Protein AF-A0A3D0N1R6-F1 (afdb_monomer_lite)

Secondary structure (DSSP, 8-state):
-----TTTTTHHHHHHHHHHHHHH---PPPHHHHHHHHHHHHHHHHHHHHHHH-TT----HHHHHHTTSHHHHHHHHHHHHHHHHHHHHHHHHHHHHHHSSHHHHHHHHHHHHHHHHHHHHHHHHS--------

Radius of gyration: 21.43 Å; chains: 1; bounding box: 48×39×52 Å

Sequence (134 aa):
MPMLSWWASGSSLNTTKLLAQTVRSSTTPELVDWLAMLLGGATTWGLVALRRRFVWWPLHPLGYIAWMGWPIQRYWMSIFIGWLWKAAVVRFGGYRAFNYPRPLAFGLILGVSVVLTLWIVVHYFAPAESLVRE

Structure (mmCIF, N/CA/C/O backbone):
data_AF-A0A3D0N1R6-F1
#
_entry.id   AF-A0A3D0N1R6-F1
#
loop_
_atom_site.group_PDB
_atom_site.id
_atom_site.type_symbol
_atom_site.label_atom_id
_atom_site.label_alt_id
_atom_site.label_comp_id
_atom_site.label_asym_id
_atom_site.label_entity_id
_atom_site.label_seq_id
_atom_site.pdbx_PDB_ins_code
_atom_site.Cartn_x
_atom_site.Cartn_y
_atom_site.Cartn_z
_atom_site.occupancy
_atom_site.B_iso_or_equiv
_atom_site.auth_seq_id
_atom_site.auth_comp_id
_atom_site.auth_asym_id
_atom_site.auth_atom_id
_atom_site.pdbx_PDB_model_num
ATOM 1 N N . MET A 1 1 ? 12.151 7.824 -25.298 1.00 45.72 1 MET A N 1
ATOM 2 C CA . MET A 1 1 ? 11.179 8.028 -24.198 1.00 45.72 1 MET A CA 1
ATOM 3 C C . MET A 1 1 ? 11.537 9.341 -23.520 1.00 45.72 1 MET A C 1
ATOM 5 O O . MET A 1 1 ? 12.722 9.488 -23.226 1.00 45.72 1 MET A O 1
ATOM 9 N N . PRO A 1 2 ? 10.605 10.296 -23.313 1.00 45.59 2 PRO A N 1
ATOM 10 C CA . PRO A 1 2 ? 10.896 11.463 -22.476 1.00 45.59 2 PRO A CA 1
ATOM 11 C C . PRO A 1 2 ? 11.491 10.938 -21.174 1.00 45.59 2 PRO A C 1
ATOM 13 O O . PRO A 1 2 ? 11.004 9.917 -20.682 1.00 45.59 2 PRO A O 1
ATOM 16 N N . MET A 1 3 ? 12.582 11.547 -20.693 1.00 47.72 3 MET A N 1
ATOM 17 C CA . MET A 1 3 ? 13.258 11.097 -19.477 1.00 47.72 3 MET A CA 1
ATOM 18 C C . MET A 1 3 ? 12.189 10.940 -18.403 1.00 47.72 3 MET A C 1
ATOM 20 O O . MET A 1 3 ? 11.633 11.921 -17.908 1.00 47.72 3 MET A O 1
ATOM 24 N N . LEU A 1 4 ? 11.844 9.685 -18.107 1.00 59.88 4 LEU A N 1
ATOM 25 C CA . LEU A 1 4 ? 11.011 9.355 -16.972 1.00 59.88 4 LEU A CA 1
ATOM 26 C C . LEU A 1 4 ? 11.654 10.083 -15.797 1.00 59.88 4 LEU A C 1
ATOM 28 O O . LEU A 1 4 ? 12.884 10.094 -15.686 1.00 59.88 4 LEU A O 1
ATOM 32 N N . SER A 1 5 ? 10.834 10.745 -14.977 1.00 63.81 5 SER A N 1
ATOM 33 C CA . SER A 1 5 ? 11.326 11.467 -13.803 1.00 63.81 5 SER A CA 1
ATOM 34 C C . SER A 1 5 ? 12.362 10.605 -13.076 1.00 63.81 5 SER A C 1
ATOM 36 O O . SER A 1 5 ? 12.243 9.382 -13.102 1.00 63.81 5 SER A O 1
ATOM 38 N N . TRP A 1 6 ? 13.384 11.206 -12.465 1.00 65.12 6 TRP A N 1
ATOM 39 C CA . TRP A 1 6 ? 14.550 10.513 -11.880 1.00 65.12 6 TRP A CA 1
ATOM 40 C C . TRP A 1 6 ? 14.208 9.242 -11.074 1.00 65.12 6 TRP A C 1
ATOM 42 O O . TRP A 1 6 ? 14.995 8.308 -10.992 1.00 65.12 6 TRP A O 1
ATOM 52 N N . TRP A 1 7 ? 13.003 9.199 -10.505 1.00 62.59 7 TRP A N 1
ATOM 53 C CA . TRP A 1 7 ? 12.447 8.103 -9.733 1.00 62.59 7 TRP A CA 1
ATOM 54 C C . TRP A 1 7 ? 11.882 6.922 -10.551 1.00 62.59 7 TRP A C 1
ATOM 56 O O . TRP A 1 7 ? 11.812 5.809 -10.023 1.00 62.59 7 TRP A O 1
ATOM 66 N N . ALA A 1 8 ? 11.441 7.163 -11.783 1.00 65.12 8 ALA A N 1
ATOM 67 C CA . ALA A 1 8 ? 10.906 6.196 -12.741 1.00 65.12 8 ALA A CA 1
ATOM 68 C C . ALA A 1 8 ? 11.946 5.786 -13.804 1.00 65.12 8 ALA A C 1
ATOM 70 O O . ALA A 1 8 ? 11.805 4.735 -14.435 1.00 65.12 8 ALA A O 1
ATOM 71 N N . SER A 1 9 ? 13.015 6.572 -13.964 1.00 64.25 9 SER A N 1
ATOM 72 C CA . SER A 1 9 ? 14.177 6.192 -14.768 1.00 64.25 9 SER A CA 1
ATOM 73 C C . SER A 1 9 ? 14.852 4.945 -14.177 1.00 64.25 9 SER A C 1
ATOM 75 O O . SER A 1 9 ? 15.171 4.895 -12.991 1.00 64.25 9 SER A O 1
ATOM 77 N N . GLY A 1 10 ? 15.021 3.897 -14.987 1.00 63.78 10 GLY A N 1
ATOM 78 C CA . GLY A 1 10 ? 15.691 2.656 -14.580 1.00 63.78 10 GLY A CA 1
ATOM 79 C C . GLY A 1 10 ? 14.833 1.632 -13.826 1.00 63.78 10 GLY A C 1
ATOM 80 O O . GLY A 1 10 ? 15.352 0.575 -13.469 1.00 63.78 10 GLY A O 1
ATOM 81 N N . SER A 1 11 ? 13.528 1.866 -13.631 1.00 65.94 11 SER A N 1
ATOM 82 C CA . SER A 1 11 ? 12.658 0.871 -12.978 1.00 65.94 11 SER A CA 1
ATOM 83 C C . SER A 1 11 ? 12.570 -0.444 -13.764 1.00 65.94 11 SER A C 1
ATOM 85 O O . SER A 1 11 ? 12.564 -1.508 -13.153 1.00 65.94 11 SER A O 1
ATOM 87 N N . SER A 1 12 ? 12.552 -0.385 -15.100 1.00 66.31 12 SER A N 1
ATOM 88 C CA . SER A 1 12 ? 12.608 -1.569 -15.973 1.00 66.31 12 SER A CA 1
ATOM 89 C C . SER A 1 12 ? 13.976 -2.258 -15.947 1.00 66.31 12 SER A C 1
ATOM 91 O O . SER A 1 12 ? 14.063 -3.480 -16.051 1.00 66.31 12 SER A O 1
ATOM 93 N N . LEU A 1 13 ? 15.047 -1.481 -15.749 1.00 73.06 13 LEU A N 1
ATOM 94 C CA . LEU A 1 13 ? 16.414 -1.992 -15.673 1.00 73.06 13 LEU A CA 1
ATOM 95 C C . LEU A 1 13 ? 16.670 -2.774 -14.383 1.00 73.06 13 LEU A C 1
ATOM 97 O O . LEU A 1 13 ? 17.514 -3.658 -14.379 1.00 73.06 13 LEU A O 1
ATOM 101 N N . ASN A 1 14 ? 15.958 -2.494 -13.288 1.00 76.06 14 ASN A N 1
ATOM 102 C CA . ASN A 1 14 ? 16.097 -3.283 -12.060 1.00 76.06 14 ASN A CA 1
ATOM 103 C C . ASN A 1 14 ? 15.636 -4.729 -12.256 1.00 76.06 14 ASN A C 1
ATOM 105 O O . ASN A 1 14 ? 16.297 -5.639 -11.770 1.00 76.06 14 ASN A O 1
ATOM 109 N N . THR A 1 15 ? 14.559 -4.960 -13.012 1.00 78.62 15 THR A N 1
ATOM 110 C CA . THR A 1 15 ? 14.077 -6.316 -13.309 1.00 78.62 15 THR A CA 1
ATOM 111 C C . THR A 1 15 ? 15.053 -7.074 -14.201 1.00 78.62 15 THR A C 1
ATOM 113 O O . THR A 1 15 ? 15.355 -8.231 -13.925 1.00 78.62 15 THR A O 1
ATOM 116 N N . THR A 1 16 ? 15.597 -6.430 -15.238 1.00 80.38 16 THR A N 1
ATOM 117 C CA . THR A 1 16 ? 16.591 -7.078 -16.108 1.00 80.38 16 THR A CA 1
ATOM 118 C C . THR A 1 16 ? 17.911 -7.320 -15.379 1.00 80.38 16 THR A C 1
ATOM 120 O O . THR A 1 16 ? 18.512 -8.376 -15.561 1.00 80.38 16 THR A O 1
ATOM 123 N N . LYS A 1 17 ? 18.329 -6.402 -14.495 1.00 82.25 17 LYS A N 1
ATOM 124 C CA . LYS A 1 17 ? 19.477 -6.591 -13.593 1.00 82.25 17 LYS A CA 1
ATOM 125 C C . LYS A 1 17 ? 19.251 -7.742 -12.618 1.00 82.25 17 LYS A C 1
ATOM 127 O O . LYS A 1 17 ? 20.155 -8.550 -12.464 1.00 82.25 17 LYS A O 1
ATOM 132 N N . LEU A 1 18 ? 18.064 -7.848 -12.016 1.00 83.12 18 LEU A N 1
ATOM 133 C CA . LEU A 1 18 ? 17.695 -8.957 -11.133 1.00 83.12 18 LEU A CA 1
ATOM 134 C C . LEU A 1 18 ? 17.729 -10.289 -11.881 1.00 83.12 18 LEU A C 1
ATOM 136 O O . LEU A 1 18 ? 18.367 -11.216 -11.409 1.00 83.12 18 LEU A O 1
ATOM 140 N N . LEU A 1 19 ? 17.133 -10.373 -13.073 1.00 82.19 19 LEU A N 1
ATOM 141 C CA . LEU A 1 19 ? 17.173 -11.586 -13.898 1.00 82.19 19 LEU A CA 1
ATOM 142 C C . LEU A 1 19 ? 18.607 -11.970 -14.282 1.00 82.19 19 LEU A C 1
ATOM 144 O O . LEU A 1 19 ? 19.006 -13.121 -14.119 1.00 82.19 19 LEU A O 1
ATOM 148 N N . ALA A 1 20 ? 19.401 -11.004 -14.751 1.00 85.69 20 ALA A N 1
ATOM 149 C CA . ALA A 1 20 ? 20.804 -11.228 -15.084 1.00 85.69 20 ALA A CA 1
ATOM 150 C C . ALA A 1 20 ? 21.623 -11.652 -13.855 1.00 85.69 20 ALA A C 1
ATOM 152 O O . ALA A 1 20 ? 22.524 -12.482 -13.975 1.00 85.69 20 ALA A O 1
ATOM 153 N N . GLN A 1 21 ? 21.302 -11.108 -12.680 1.00 83.56 21 GLN A N 1
ATOM 154 C CA . GLN A 1 21 ? 21.908 -11.490 -11.413 1.00 83.56 21 GLN A CA 1
ATOM 155 C C . GLN A 1 21 ? 21.514 -12.919 -11.035 1.00 83.56 21 GLN A C 1
ATOM 157 O O . GLN A 1 21 ? 22.408 -13.719 -10.812 1.00 83.56 21 GLN A O 1
ATOM 162 N N . THR A 1 22 ? 20.231 -13.281 -11.057 1.00 82.88 22 THR A N 1
ATOM 163 C CA . THR A 1 22 ? 19.751 -14.632 -10.722 1.00 82.88 22 THR A CA 1
ATOM 164 C C . THR A 1 22 ? 20.338 -15.709 -11.636 1.00 82.88 22 THR A C 1
ATOM 166 O O . THR A 1 22 ? 20.654 -16.794 -11.167 1.00 82.88 22 THR A O 1
ATOM 169 N N . VAL A 1 23 ? 20.538 -15.416 -12.925 1.00 84.69 23 VAL A N 1
ATOM 170 C CA . VAL A 1 23 ? 21.194 -16.353 -13.858 1.00 84.69 23 VAL A CA 1
ATOM 171 C C . VAL A 1 23 ? 22.689 -16.512 -13.551 1.00 84.69 23 VAL A C 1
ATOM 173 O O . VAL A 1 23 ? 23.248 -17.584 -13.764 1.00 84.69 23 VAL A O 1
ATOM 176 N N . ARG A 1 24 ? 23.354 -15.458 -13.059 1.00 81.06 24 ARG A N 1
ATOM 177 C CA . ARG A 1 24 ? 24.787 -15.488 -12.709 1.00 81.06 24 ARG A CA 1
ATOM 178 C C . ARG A 1 24 ? 25.055 -16.046 -11.314 1.00 81.06 24 ARG A C 1
ATOM 180 O O . ARG A 1 24 ? 26.102 -16.646 -11.100 1.00 81.06 24 ARG A O 1
ATOM 187 N N . SER A 1 25 ? 24.146 -15.833 -10.369 1.00 74.31 25 SER A N 1
ATOM 188 C CA . SER A 1 25 ? 24.223 -16.345 -9.007 1.00 74.31 25 SER A CA 1
ATOM 189 C C . SER A 1 25 ? 23.196 -17.458 -8.834 1.00 74.31 25 SER A C 1
ATOM 191 O O . SER A 1 25 ? 22.067 -17.213 -8.408 1.00 74.31 25 SER A O 1
ATOM 193 N N . SER A 1 26 ? 23.600 -18.690 -9.136 1.00 58.75 26 SER A N 1
ATOM 194 C CA . SER A 1 26 ? 22.889 -19.897 -8.710 1.00 58.75 26 SER A CA 1
ATOM 195 C C . SER A 1 26 ? 23.077 -20.086 -7.203 1.00 58.75 26 SER A C 1
ATOM 197 O O . SER A 1 26 ? 23.743 -21.019 -6.761 1.00 58.75 26 SER A O 1
ATOM 199 N N . THR A 1 27 ? 22.575 -19.156 -6.395 1.00 66.31 27 THR A N 1
ATOM 200 C CA . THR A 1 27 ? 22.586 -19.290 -4.941 1.00 66.31 27 THR A CA 1
ATOM 201 C C . THR A 1 27 ? 21.597 -20.397 -4.599 1.00 66.31 27 THR A C 1
ATOM 203 O O . THR A 1 27 ? 20.384 -20.212 -4.701 1.00 66.31 27 THR A O 1
ATOM 206 N N . THR A 1 28 ? 22.099 -21.588 -4.272 1.00 70.31 28 THR A N 1
ATOM 207 C CA . THR A 1 28 ? 21.261 -22.643 -3.701 1.00 70.31 28 THR A CA 1
ATOM 208 C C . THR A 1 28 ? 20.694 -22.102 -2.392 1.00 70.31 28 THR A C 1
ATOM 210 O O . THR A 1 28 ? 21.499 -21.678 -1.562 1.00 70.31 28 THR A O 1
ATOM 213 N N . PRO A 1 29 ? 19.361 -22.064 -2.209 1.00 74.50 29 PRO A N 1
ATOM 214 C CA . PRO A 1 29 ? 18.769 -21.487 -1.010 1.00 74.50 29 PRO A CA 1
ATOM 215 C C . PRO A 1 29 ? 19.317 -22.220 0.211 1.00 74.50 29 PRO A C 1
ATOM 217 O O . PRO A 1 29 ? 19.133 -23.434 0.350 1.00 74.50 29 PRO A O 1
ATOM 220 N N . GLU A 1 30 ? 20.034 -21.491 1.062 1.00 85.19 30 GLU A N 1
ATOM 221 C CA . GLU A 1 30 ? 20.591 -22.063 2.278 1.00 85.19 30 GLU A CA 1
ATOM 222 C C . GLU A 1 30 ? 19.472 -22.287 3.299 1.00 85.19 30 GLU A C 1
ATOM 224 O O . GLU A 1 30 ? 18.379 -21.719 3.218 1.00 85.19 30 GLU A O 1
ATOM 229 N N . LEU A 1 31 ? 19.741 -23.112 4.312 1.00 86.00 31 LEU A N 1
ATOM 230 C CA . LEU A 1 31 ? 18.792 -23.350 5.401 1.00 86.00 31 LEU A CA 1
ATOM 231 C C . LEU A 1 31 ? 18.347 -22.035 6.073 1.00 86.00 31 LEU A C 1
ATOM 233 O O . LEU A 1 31 ? 17.205 -21.920 6.514 1.00 86.00 31 LEU A O 1
ATOM 237 N N . VAL A 1 32 ? 19.230 -21.033 6.109 1.00 86.25 32 VAL A N 1
ATOM 238 C CA . VAL A 1 32 ? 18.957 -19.700 6.661 1.00 86.25 32 VAL A CA 1
ATOM 239 C C . VAL A 1 32 ? 17.854 -18.975 5.887 1.00 86.25 32 VAL A C 1
ATOM 241 O O . VAL A 1 32 ? 16.976 -18.387 6.518 1.00 86.25 32 VAL A O 1
ATOM 244 N N . ASP A 1 33 ? 17.833 -19.062 4.555 1.00 85.69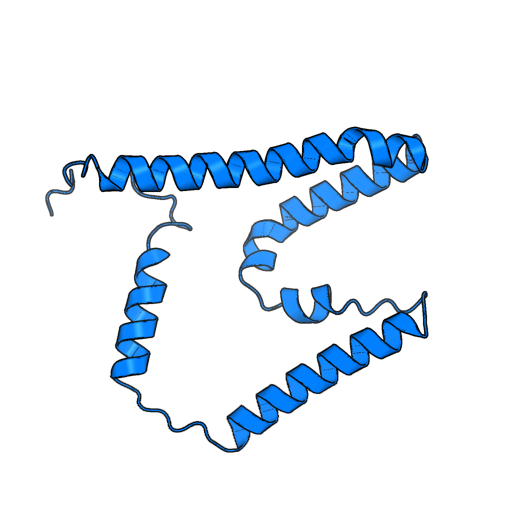 33 ASP A N 1
ATOM 245 C CA . ASP A 1 33 ? 16.811 -18.409 3.726 1.00 85.69 33 ASP A CA 1
ATOM 246 C C . ASP A 1 33 ? 15.430 -19.024 3.972 1.00 85.69 33 ASP A C 1
ATOM 248 O O . ASP A 1 33 ? 14.436 -18.317 4.157 1.00 85.69 33 ASP A O 1
ATOM 252 N N . TRP A 1 34 ? 15.375 -20.355 4.064 1.00 88.62 34 TRP A N 1
ATOM 253 C CA . TRP A 1 34 ? 14.151 -21.082 4.399 1.00 88.62 34 TRP A CA 1
ATOM 254 C C . TRP A 1 34 ? 13.636 -20.739 5.797 1.00 88.62 34 TRP A C 1
ATOM 256 O O . TRP A 1 34 ? 12.436 -20.505 5.978 1.00 88.62 34 TRP A O 1
ATOM 266 N N . LEU A 1 35 ? 14.535 -20.665 6.780 1.00 91.19 35 LEU A N 1
ATOM 267 C CA . LEU A 1 35 ? 14.194 -20.266 8.144 1.00 91.19 35 LEU A CA 1
ATOM 268 C C . LEU A 1 35 ? 13.699 -18.820 8.201 1.00 91.19 35 LEU A C 1
ATOM 270 O O . LEU A 1 35 ? 12.696 -18.555 8.863 1.00 91.19 35 LEU A O 1
ATOM 274 N N . ALA A 1 36 ? 14.341 -17.896 7.485 1.00 87.25 36 ALA A N 1
ATOM 275 C CA . ALA A 1 36 ? 13.906 -16.506 7.397 1.00 87.25 36 ALA A CA 1
ATOM 276 C C . ALA A 1 36 ? 12.504 -16.392 6.775 1.00 87.25 36 ALA A C 1
ATOM 278 O O . ALA A 1 36 ? 11.657 -15.653 7.288 1.00 87.25 36 ALA A O 1
ATOM 279 N N . MET A 1 37 ? 12.221 -17.167 5.724 1.00 88.38 37 MET A N 1
ATOM 280 C CA . MET A 1 37 ? 10.907 -17.191 5.075 1.00 88.38 37 MET A CA 1
ATOM 281 C C . MET A 1 37 ? 9.819 -17.737 6.011 1.00 88.38 37 MET A C 1
ATOM 283 O O . MET A 1 37 ? 8.737 -17.149 6.119 1.00 88.38 37 MET A O 1
ATOM 287 N N . LEU A 1 38 ? 10.118 -18.813 6.747 1.00 92.38 38 LEU A N 1
ATOM 288 C CA . LEU A 1 38 ? 9.216 -19.379 7.753 1.00 92.38 38 LEU A CA 1
ATOM 289 C C . LEU A 1 38 ? 8.984 -18.421 8.923 1.00 92.38 38 LEU A C 1
ATOM 291 O O . LEU A 1 38 ? 7.838 -18.238 9.327 1.00 92.38 38 LEU A O 1
ATOM 295 N N . LEU A 1 39 ? 10.029 -17.768 9.436 1.00 92.00 39 LEU A N 1
ATOM 296 C CA . LEU A 1 39 ? 9.924 -16.777 10.511 1.00 92.00 39 LEU A CA 1
ATOM 297 C C . LEU A 1 39 ? 9.086 -15.568 10.088 1.00 92.00 39 LEU A C 1
ATOM 299 O O . LEU A 1 39 ? 8.199 -15.146 10.833 1.00 92.00 39 LEU A O 1
ATOM 303 N N . GLY A 1 40 ? 9.316 -15.032 8.887 1.00 87.12 40 GLY A N 1
ATOM 304 C CA . GLY A 1 40 ? 8.528 -13.925 8.342 1.00 87.12 40 GLY A CA 1
ATOM 305 C C . GLY A 1 40 ? 7.054 -14.302 8.158 1.00 87.12 40 GLY A C 1
ATOM 306 O O . GLY A 1 40 ? 6.157 -13.550 8.562 1.00 87.12 40 GLY A O 1
ATOM 307 N N . GLY A 1 41 ? 6.796 -15.498 7.618 1.00 87.88 41 GLY A N 1
ATOM 308 C CA . GLY A 1 41 ? 5.452 -16.054 7.465 1.00 87.88 41 GLY A CA 1
ATOM 309 C C . GLY A 1 41 ? 4.749 -16.278 8.805 1.00 87.88 41 GLY A C 1
ATOM 310 O O . GLY A 1 41 ? 3.623 -15.817 8.992 1.00 87.88 41 GLY A O 1
ATOM 311 N N . ALA A 1 42 ? 5.428 -16.908 9.764 1.00 90.31 42 ALA A N 1
ATOM 312 C CA . ALA A 1 42 ? 4.911 -17.169 11.104 1.00 90.31 42 ALA A CA 1
ATOM 313 C C . ALA A 1 42 ? 4.633 -15.872 11.873 1.00 90.31 42 ALA A C 1
ATOM 315 O O . ALA A 1 42 ? 3.5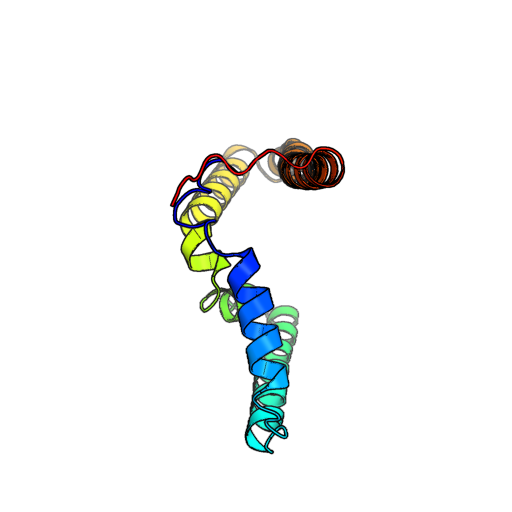79 -15.747 12.493 1.00 90.31 42 ALA A O 1
ATOM 316 N N . THR A 1 43 ? 5.519 -14.877 11.778 1.00 86.75 43 THR A N 1
ATOM 317 C CA . THR A 1 43 ? 5.325 -13.564 12.414 1.00 86.75 43 THR A CA 1
ATOM 318 C C . THR A 1 43 ? 4.110 -12.855 11.827 1.00 86.75 43 THR A C 1
ATOM 320 O O . THR A 1 43 ? 3.245 -12.376 12.562 1.00 86.75 43 THR A O 1
ATOM 323 N N . THR A 1 44 ? 3.987 -12.844 10.499 1.00 86.31 44 THR A N 1
ATOM 324 C CA . THR A 1 44 ? 2.839 -12.234 9.816 1.00 86.31 44 THR A CA 1
ATOM 325 C C . THR A 1 44 ? 1.537 -12.957 10.160 1.00 86.31 44 THR A C 1
ATOM 327 O O . THR A 1 44 ? 0.529 -12.311 10.456 1.00 86.31 44 THR A O 1
ATOM 330 N N . TRP A 1 45 ? 1.545 -14.291 10.164 1.00 86.25 45 TRP A N 1
ATOM 331 C CA . TRP A 1 45 ? 0.374 -15.094 10.507 1.00 86.25 45 TRP A CA 1
ATOM 332 C C . TRP A 1 45 ? -0.028 -14.922 11.972 1.00 86.25 45 TRP A C 1
ATOM 334 O O . TRP A 1 45 ? -1.211 -14.736 12.261 1.00 86.25 45 TRP A O 1
ATOM 344 N N . GLY A 1 46 ? 0.955 -14.873 12.872 1.00 85.81 46 GLY A N 1
ATOM 345 C CA . GLY A 1 46 ? 0.780 -14.534 14.278 1.00 85.81 46 GLY A CA 1
ATOM 346 C C . GLY A 1 46 ? 0.099 -13.181 14.431 1.00 85.81 46 GLY A C 1
ATOM 347 O O . GLY A 1 46 ? -0.979 -13.113 15.012 1.00 85.81 46 GLY A O 1
ATOM 348 N N . LEU A 1 47 ? 0.635 -12.121 13.819 1.00 83.19 47 LEU A N 1
ATOM 349 C CA . LEU A 1 47 ? 0.024 -10.785 13.840 1.00 83.19 47 LEU A CA 1
ATOM 350 C C . LEU A 1 47 ? -1.421 -10.788 13.312 1.00 83.19 47 LEU A C 1
ATOM 352 O O . LEU A 1 47 ? -2.288 -10.118 13.874 1.00 83.19 47 LEU A O 1
ATOM 356 N N . VAL A 1 48 ? -1.716 -11.560 12.262 1.00 83.25 48 VAL A N 1
ATOM 357 C CA . VAL A 1 48 ? -3.082 -11.696 11.730 1.00 83.25 48 VAL A CA 1
ATOM 358 C C . VAL A 1 48 ? -4.003 -12.423 12.714 1.00 83.25 48 VAL A C 1
ATOM 360 O O . VAL A 1 48 ? -5.120 -11.956 12.945 1.00 83.25 48 VAL A O 1
ATOM 363 N N . ALA A 1 49 ? -3.571 -13.539 13.302 1.00 83.31 49 ALA A N 1
ATOM 364 C CA . ALA A 1 49 ? -4.357 -14.309 14.269 1.00 83.31 49 ALA A CA 1
ATOM 365 C C . ALA A 1 49 ? -4.651 -13.487 15.535 1.00 83.31 49 ALA A C 1
ATOM 367 O O . ALA A 1 49 ? -5.788 -13.411 16.005 1.00 83.31 49 ALA A O 1
ATOM 368 N N . LEU A 1 50 ? -3.631 -12.790 16.019 1.00 80.44 50 LEU A N 1
ATOM 369 C CA . LEU A 1 50 ? -3.672 -11.882 17.154 1.00 80.44 50 LEU A CA 1
ATOM 370 C C . LEU A 1 50 ? -4.627 -10.708 16.904 1.00 80.44 50 LEU A C 1
ATOM 372 O O . LEU A 1 50 ? -5.479 -10.416 17.744 1.00 80.44 50 LEU A O 1
ATOM 376 N N . ARG A 1 51 ? -4.595 -10.115 15.706 1.00 74.31 51 ARG A N 1
ATOM 377 C CA . ARG A 1 51 ? -5.541 -9.066 15.301 1.00 74.31 51 ARG A CA 1
ATOM 378 C C . ARG A 1 51 ? -6.987 -9.559 15.194 1.00 74.31 51 ARG A C 1
ATOM 380 O O . ARG A 1 51 ? -7.907 -8.795 15.472 1.00 74.31 51 ARG A O 1
ATOM 387 N N . ARG A 1 52 ? -7.216 -10.819 14.799 1.00 74.94 52 ARG A N 1
ATOM 388 C CA . ARG A 1 52 ? -8.569 -11.413 14.797 1.00 74.94 52 ARG A CA 1
ATOM 389 C C . ARG A 1 52 ? -9.108 -11.606 16.215 1.00 74.94 52 ARG A C 1
ATOM 391 O O . ARG A 1 52 ? -10.314 -11.501 16.410 1.00 74.94 52 ARG A O 1
ATOM 398 N N . ARG A 1 53 ? -8.237 -11.887 17.192 1.00 75.44 53 ARG A N 1
ATOM 399 C CA . ARG A 1 53 ? -8.635 -12.118 18.590 1.00 75.44 53 ARG A CA 1
ATOM 400 C C . ARG A 1 53 ? -8.755 -10.829 19.408 1.00 75.44 5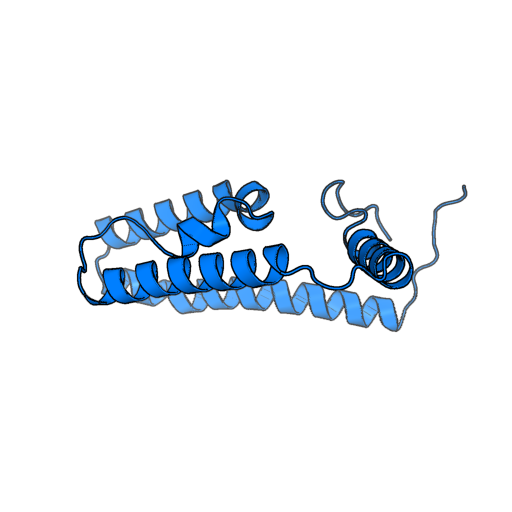3 ARG A C 1
ATOM 402 O O . ARG A 1 53 ? -9.637 -10.753 20.257 1.00 75.44 53 ARG A O 1
ATOM 409 N N . PHE A 1 54 ? -7.921 -9.825 19.139 1.00 73.12 54 PHE A N 1
ATOM 410 C CA . PHE A 1 54 ? -7.889 -8.559 19.873 1.00 73.12 54 PHE A CA 1
ATOM 411 C C . PHE A 1 54 ? -8.104 -7.374 18.926 1.00 73.12 54 PHE A C 1
ATOM 413 O O . PHE A 1 54 ? -7.182 -6.895 18.268 1.00 73.12 54 PHE A O 1
ATOM 420 N N . VAL A 1 55 ? -9.338 -6.863 18.900 1.00 61.62 55 VAL A N 1
ATOM 421 C CA . VAL A 1 55 ? -9.758 -5.735 18.045 1.00 61.62 55 VAL A CA 1
ATOM 422 C C . VAL A 1 55 ? -9.010 -4.431 18.379 1.00 61.62 55 VAL A C 1
ATOM 424 O O . VAL A 1 55 ? -8.912 -3.545 17.535 1.00 61.62 55 VAL A O 1
ATOM 427 N N . TRP A 1 56 ? -8.442 -4.324 19.585 1.00 69.19 56 TRP A N 1
ATOM 428 C CA . TRP A 1 56 ? -7.743 -3.129 20.071 1.00 69.19 56 TRP A CA 1
ATOM 429 C C . TRP A 1 56 ? -6.224 -3.130 19.819 1.00 69.19 56 TRP A C 1
ATOM 431 O O . TRP A 1 56 ? -5.540 -2.175 20.174 1.00 69.19 56 TRP A O 1
ATOM 441 N N . TRP A 1 57 ? -5.654 -4.185 19.226 1.00 59.91 57 TRP A N 1
ATOM 442 C CA . TRP A 1 57 ? -4.197 -4.284 19.096 1.00 59.91 57 TRP A CA 1
ATOM 443 C C . TRP A 1 57 ? -3.656 -3.316 18.015 1.00 59.91 57 TRP A C 1
ATOM 445 O O . TRP A 1 57 ? -4.139 -3.356 16.879 1.00 59.91 57 TRP A O 1
ATOM 455 N N . PRO A 1 58 ? -2.655 -2.452 18.310 1.00 66.50 58 PRO A N 1
ATOM 456 C CA . PRO A 1 58 ? -2.218 -1.390 17.402 1.00 66.50 58 PRO A CA 1
ATOM 457 C C . PRO A 1 58 ? -1.239 -1.881 16.323 1.00 66.50 58 PRO A C 1
ATOM 459 O O . PRO A 1 58 ? -0.949 -1.154 15.374 1.00 66.50 58 PRO A O 1
ATOM 462 N N . LEU A 1 59 ? -0.732 -3.114 16.436 1.00 69.00 59 LEU A N 1
ATOM 463 C CA . LEU A 1 59 ? 0.208 -3.700 15.481 1.00 69.00 59 LEU A CA 1
ATOM 464 C C . LEU A 1 59 ? -0.530 -4.218 14.244 1.00 69.00 59 LEU A C 1
ATOM 466 O O . LEU A 1 59 ? -1.185 -5.261 14.260 1.00 69.00 59 LEU A O 1
ATOM 470 N N . HIS A 1 60 ? -0.426 -3.467 13.150 1.00 68.56 60 HIS A N 1
ATOM 471 C CA . HIS A 1 60 ? -1.071 -3.804 11.889 1.00 68.56 60 HIS A CA 1
ATOM 472 C C . HIS A 1 60 ? -0.120 -4.613 10.983 1.00 68.56 60 HIS A C 1
ATOM 474 O O . HIS A 1 60 ? 0.961 -4.111 10.671 1.00 68.56 60 HIS A O 1
ATOM 480 N N . PRO A 1 61 ? -0.519 -5.796 10.467 1.00 69.75 61 PRO A N 1
ATOM 481 C CA . PRO A 1 61 ? 0.314 -6.597 9.563 1.00 69.75 61 PRO A CA 1
ATOM 482 C C . PRO A 1 61 ? 0.767 -5.822 8.318 1.00 69.75 61 PRO A C 1
ATOM 484 O O . PRO A 1 61 ? 1.921 -5.930 7.922 1.00 69.75 61 PRO A O 1
ATOM 487 N N . LEU A 1 62 ? -0.093 -4.958 7.742 1.00 68.75 62 LEU A N 1
ATOM 488 C CA . LEU A 1 62 ? 0.355 -4.076 6.649 1.00 68.75 62 LEU A CA 1
ATOM 489 C C . LEU A 1 62 ? 1.454 -3.105 7.090 1.00 68.75 62 LEU A C 1
ATOM 491 O O . LEU A 1 62 ? 2.320 -2.816 6.282 1.00 68.75 62 LEU A O 1
ATOM 495 N N . GLY A 1 63 ? 1.433 -2.593 8.324 1.00 71.00 63 GLY A N 1
ATOM 496 C CA . GLY A 1 63 ? 2.500 -1.716 8.813 1.00 71.00 63 GLY A CA 1
ATOM 497 C C . GLY A 1 63 ? 3.817 -2.478 8.952 1.00 71.00 63 GLY A C 1
ATOM 498 O O . GLY A 1 63 ? 4.849 -2.003 8.493 1.00 71.00 63 GLY A O 1
ATOM 499 N N . TYR A 1 64 ? 3.752 -3.703 9.482 1.00 74.81 64 TYR A N 1
ATOM 500 C CA . TYR A 1 64 ? 4.904 -4.597 9.615 1.00 74.81 64 TYR A CA 1
ATOM 501 C C . TYR A 1 64 ? 5.531 -5.000 8.271 1.00 74.81 64 TYR A C 1
ATOM 503 O O . TYR A 1 64 ? 6.739 -5.178 8.190 1.00 74.81 64 TYR A O 1
ATOM 511 N N . ILE A 1 65 ? 4.738 -5.117 7.205 1.00 72.88 65 ILE A N 1
ATOM 512 C CA . ILE A 1 65 ? 5.256 -5.459 5.870 1.00 72.88 65 ILE A CA 1
ATOM 513 C C . ILE A 1 65 ? 5.683 -4.200 5.106 1.00 72.88 65 ILE A C 1
ATOM 515 O O . ILE A 1 65 ? 6.699 -4.194 4.416 1.00 72.88 65 ILE A O 1
ATOM 519 N N . ALA A 1 66 ? 4.918 -3.112 5.216 1.00 69.81 66 ALA A N 1
ATOM 520 C CA . ALA A 1 66 ? 5.133 -1.924 4.400 1.00 69.81 66 ALA A CA 1
ATOM 521 C C . ALA A 1 66 ? 6.283 -1.035 4.894 1.00 69.81 66 ALA A C 1
ATOM 523 O O . ALA A 1 66 ? 6.803 -0.265 4.091 1.00 69.81 66 ALA A O 1
ATOM 524 N N . TRP A 1 67 ? 6.703 -1.117 6.165 1.00 70.38 67 TRP A N 1
ATOM 525 C CA . TRP A 1 67 ? 7.685 -0.171 6.725 1.00 70.38 67 TRP A CA 1
ATOM 526 C C . TRP A 1 67 ? 9.074 -0.212 6.059 1.00 70.38 67 TRP A C 1
ATOM 528 O O . TRP A 1 67 ? 9.744 0.814 6.012 1.00 70.38 67 TRP A O 1
ATOM 538 N N . MET A 1 68 ? 9.488 -1.356 5.502 1.00 68.50 68 MET A N 1
ATOM 539 C CA . MET A 1 68 ? 10.771 -1.523 4.789 1.00 68.50 68 MET A CA 1
ATOM 540 C C . MET A 1 68 ? 10.617 -1.526 3.263 1.00 68.50 68 MET A C 1
ATOM 542 O O . MET A 1 68 ? 11.541 -1.886 2.538 1.00 68.50 68 MET A O 1
ATOM 546 N N . GLY A 1 69 ? 9.444 -1.154 2.747 1.00 71.06 69 GLY A N 1
ATOM 547 C CA . GLY A 1 69 ? 9.145 -1.234 1.322 1.00 71.06 69 GLY A CA 1
ATOM 548 C C . GLY A 1 69 ? 9.322 0.092 0.581 1.00 71.06 69 GLY A C 1
ATOM 549 O O . GLY A 1 69 ? 8.953 1.155 1.071 1.00 71.06 69 GLY A O 1
ATOM 550 N N . TRP A 1 70 ? 9.741 0.017 -0.684 1.00 68.31 70 TRP A N 1
ATOM 551 C CA . TRP A 1 70 ? 9.666 1.132 -1.644 1.00 68.31 70 TRP A CA 1
ATOM 552 C C . TRP A 1 70 ? 8.318 1.894 -1.639 1.00 68.31 70 TRP A C 1
ATOM 554 O O . TRP A 1 70 ? 8.337 3.124 -1.750 1.00 68.31 70 TRP A O 1
ATOM 564 N N . PRO A 1 71 ? 7.145 1.242 -1.445 1.00 68.12 71 PRO A N 1
ATOM 565 C CA . PRO A 1 71 ? 5.868 1.947 -1.392 1.00 68.12 71 PRO A CA 1
ATOM 566 C C . PRO A 1 71 ? 5.766 2.960 -0.250 1.00 68.12 71 PRO A C 1
ATOM 568 O O . PRO A 1 71 ? 5.174 4.017 -0.450 1.00 68.12 71 PRO A O 1
ATOM 571 N N . ILE A 1 72 ? 6.338 2.693 0.931 1.00 75.62 72 ILE A N 1
ATOM 572 C CA . ILE A 1 72 ? 6.222 3.633 2.054 1.00 75.62 72 ILE A CA 1
ATOM 573 C C . ILE A 1 72 ? 7.083 4.870 1.808 1.00 75.62 72 ILE A C 1
ATOM 575 O O . ILE A 1 72 ? 6.599 5.983 1.972 1.00 75.62 72 ILE A O 1
ATOM 579 N N . GLN A 1 73 ? 8.307 4.709 1.298 1.00 75.12 73 GLN A N 1
ATOM 580 C CA . GLN A 1 73 ? 9.207 5.837 1.035 1.00 75.12 73 GLN A CA 1
ATOM 581 C C . GLN A 1 73 ? 8.632 6.837 0.022 1.00 75.12 73 GLN A C 1
ATOM 583 O O . GLN A 1 73 ? 8.897 8.033 0.124 1.00 75.12 73 GLN A O 1
ATOM 588 N N . ARG A 1 74 ? 7.819 6.374 -0.937 1.00 74.38 74 ARG A N 1
ATOM 589 C CA . ARG A 1 74 ? 7.208 7.237 -1.965 1.00 74.38 74 ARG A CA 1
ATOM 590 C C . ARG A 1 74 ? 5.784 7.665 -1.656 1.00 74.38 74 ARG A C 1
ATOM 592 O O . ARG A 1 74 ? 5.433 8.811 -1.917 1.00 74.38 74 ARG A O 1
ATOM 599 N N . TYR A 1 75 ? 4.969 6.779 -1.094 1.00 80.88 75 TYR A N 1
ATOM 600 C CA . TYR A 1 75 ? 3.547 7.048 -0.893 1.00 80.88 75 TYR A CA 1
ATOM 601 C C . TYR A 1 75 ? 3.191 7.470 0.529 1.00 80.88 75 TYR A C 1
ATOM 603 O O . TYR A 1 75 ? 2.018 7.746 0.762 1.00 80.88 75 TYR A O 1
ATOM 611 N N . TRP A 1 76 ? 4.139 7.582 1.472 1.00 81.94 76 TRP A N 1
ATOM 612 C CA . TRP A 1 76 ? 3.821 7.978 2.853 1.00 81.94 76 TRP A CA 1
ATOM 613 C C . TRP A 1 76 ? 3.006 9.277 2.937 1.00 81.94 76 TRP A C 1
ATOM 615 O O . TRP A 1 76 ? 2.029 9.322 3.679 1.00 81.94 76 TRP A O 1
ATOM 625 N N . MET A 1 77 ? 3.320 10.295 2.123 1.00 82.69 77 MET A N 1
ATOM 626 C CA . MET A 1 77 ? 2.529 11.534 2.065 1.00 82.69 77 MET A CA 1
ATOM 627 C C . MET A 1 77 ? 1.136 11.331 1.479 1.00 82.69 77 MET A C 1
ATOM 629 O O . MET A 1 77 ? 0.167 11.869 2.005 1.00 82.69 77 MET A O 1
ATOM 633 N N . SER A 1 78 ? 1.003 10.513 0.435 1.00 82.94 78 SER A N 1
ATOM 634 C CA . SER A 1 78 ? -0.304 10.184 -0.143 1.00 82.94 78 SER A CA 1
ATOM 635 C C . SER A 1 78 ? -1.175 9.402 0.847 1.00 82.94 78 SER A C 1
ATOM 637 O O . SER A 1 78 ? -2.356 9.706 1.015 1.00 82.94 78 SER A O 1
ATOM 639 N N . ILE A 1 79 ? -0.576 8.455 1.576 1.00 82.81 79 ILE A N 1
ATOM 640 C CA . ILE A 1 79 ? -1.227 7.690 2.644 1.00 82.81 79 ILE A CA 1
ATOM 641 C C . ILE A 1 79 ? -1.654 8.625 3.777 1.00 82.81 79 ILE A C 1
ATOM 643 O O . ILE A 1 79 ? -2.782 8.518 4.256 1.00 82.81 79 ILE A O 1
ATOM 647 N N . PHE A 1 80 ? -0.792 9.562 4.179 1.00 84.88 80 PHE A N 1
ATOM 648 C CA . PHE A 1 80 ? -1.103 10.545 5.214 1.00 84.88 80 PHE A CA 1
ATOM 649 C C . PHE A 1 80 ? -2.270 11.453 4.809 1.00 84.88 80 PHE A C 1
ATOM 651 O O . PHE A 1 80 ? -3.204 11.628 5.589 1.00 84.88 80 PHE A O 1
ATOM 658 N N . ILE A 1 81 ? -2.276 11.958 3.573 1.00 86.19 81 ILE A N 1
ATOM 659 C CA . ILE A 1 81 ? -3.377 12.770 3.034 1.00 86.19 81 ILE A CA 1
ATOM 660 C C . ILE A 1 81 ? -4.672 11.950 2.964 1.00 86.19 81 ILE A C 1
ATOM 662 O O . ILE A 1 81 ? -5.722 12.421 3.399 1.00 86.19 81 ILE A O 1
ATOM 666 N N . GLY A 1 82 ? -4.613 10.708 2.475 1.00 83.88 82 GLY A N 1
ATOM 667 C CA . GLY A 1 82 ? -5.774 9.817 2.431 1.00 83.88 82 GLY A CA 1
ATOM 668 C C . GLY A 1 82 ? -6.323 9.493 3.825 1.00 83.88 82 GLY A C 1
ATOM 669 O O . GLY A 1 82 ? -7.539 9.449 4.026 1.00 83.88 82 GLY A O 1
ATOM 670 N N . TRP A 1 83 ? -5.438 9.320 4.808 1.00 85.88 83 TRP A N 1
ATOM 671 C CA . TRP A 1 83 ? -5.809 9.146 6.209 1.00 85.88 83 TRP A CA 1
ATOM 672 C C . TRP A 1 83 ? -6.449 10.409 6.790 1.00 85.88 83 TRP A C 1
ATOM 674 O O . TRP A 1 83 ? -7.503 10.302 7.416 1.00 85.88 83 TRP A O 1
ATOM 684 N N . LEU A 1 84 ? -5.876 11.589 6.539 1.00 86.50 84 LEU A N 1
ATOM 685 C CA . LEU A 1 84 ? -6.412 12.870 6.998 1.00 86.50 84 LEU A CA 1
ATOM 686 C C . LEU A 1 84 ? -7.803 13.123 6.407 1.00 86.50 84 LEU A C 1
ATOM 688 O O . LEU A 1 84 ? -8.733 13.463 7.137 1.00 86.50 84 LEU A O 1
ATOM 692 N N . TRP A 1 85 ? -7.967 12.875 5.107 1.00 83.31 85 TRP A N 1
ATOM 693 C CA . TRP A 1 85 ? -9.253 12.972 4.423 1.00 83.31 85 TRP A CA 1
ATOM 694 C C . TRP A 1 85 ? -10.284 12.021 5.032 1.00 83.31 85 TRP A C 1
ATOM 696 O O . TRP A 1 85 ? -11.387 12.432 5.388 1.00 83.31 85 TRP A O 1
ATOM 706 N N . LYS A 1 86 ? -9.916 10.751 5.230 1.00 79.69 86 LYS A N 1
ATOM 707 C CA . LYS A 1 86 ? -10.779 9.766 5.891 1.00 79.69 86 LYS A CA 1
ATOM 708 C C . LYS A 1 86 ? -11.158 10.205 7.306 1.00 79.69 86 LYS A C 1
ATOM 710 O O . LYS A 1 86 ? -12.328 10.102 7.669 1.00 79.69 86 LYS A O 1
ATOM 715 N N . ALA A 1 87 ? -10.193 10.670 8.096 1.00 83.50 87 ALA A N 1
ATOM 716 C CA . ALA A 1 87 ? -10.417 11.125 9.462 1.00 83.50 87 ALA A CA 1
ATOM 717 C C . ALA A 1 87 ? -11.374 12.325 9.495 1.00 83.50 87 ALA A C 1
ATOM 719 O O . ALA A 1 87 ? -12.313 12.324 10.290 1.00 83.50 87 ALA A O 1
ATOM 720 N N . ALA A 1 88 ? -11.200 13.293 8.591 1.00 84.31 88 ALA A N 1
ATOM 721 C CA . ALA A 1 88 ? -12.099 14.432 8.443 1.00 84.31 88 ALA A CA 1
ATOM 722 C C . ALA A 1 88 ? -13.518 13.986 8.048 1.00 84.31 88 ALA A C 1
ATOM 724 O O . ALA A 1 88 ? -14.478 14.313 8.743 1.00 84.31 88 ALA A O 1
ATOM 725 N N . VAL A 1 89 ? -13.667 13.171 6.999 1.00 82.19 89 VAL A N 1
ATOM 726 C CA . VAL A 1 89 ? -14.982 12.696 6.525 1.00 82.19 89 VAL A CA 1
ATOM 727 C C . VAL A 1 89 ? -15.727 11.916 7.610 1.00 82.19 89 VAL A C 1
ATOM 729 O O . VAL A 1 89 ? -16.924 12.123 7.803 1.00 82.19 89 VAL A O 1
ATOM 732 N N . VAL A 1 90 ? -15.036 11.049 8.354 1.00 80.81 90 VAL A N 1
ATOM 733 C CA . VAL A 1 90 ? -15.654 10.283 9.447 1.00 80.81 90 VAL A CA 1
ATOM 734 C C . VAL A 1 90 ? -16.025 11.192 10.623 1.00 80.81 90 VAL A C 1
ATOM 736 O O . VAL A 1 90 ? -17.095 11.006 11.201 1.00 80.81 90 VAL A O 1
ATOM 739 N N . ARG A 1 91 ? -15.191 12.190 10.951 1.00 79.75 91 ARG A N 1
ATOM 740 C CA . ARG A 1 91 ? -15.437 13.126 12.060 1.00 79.75 91 ARG A CA 1
ATOM 741 C C . ARG A 1 91 ? -16.582 14.104 11.778 1.00 79.75 91 ARG A C 1
ATOM 743 O O . ARG A 1 91 ? -17.302 14.438 12.711 1.00 79.75 91 ARG A O 1
ATOM 750 N N . PHE A 1 92 ? -16.759 14.542 10.531 1.00 79.12 92 PHE A N 1
ATOM 751 C CA . PHE A 1 92 ? -17.774 15.540 10.166 1.00 79.12 92 PHE A CA 1
ATOM 752 C C . PHE A 1 92 ? -19.056 14.949 9.552 1.00 79.12 92 PHE A C 1
ATOM 754 O O . PHE A 1 92 ? -20.107 15.571 9.664 1.00 79.12 92 PHE A O 1
ATOM 761 N N . GLY A 1 93 ? -19.010 13.769 8.918 1.00 70.81 93 GLY A N 1
ATOM 762 C CA . GLY A 1 93 ? -20.136 13.223 8.137 1.00 70.81 93 GLY A CA 1
ATOM 763 C C . GLY A 1 93 ? -20.649 11.833 8.546 1.00 70.81 93 GLY A C 1
ATOM 764 O O . GLY A 1 93 ? -21.607 11.329 7.951 1.00 70.81 93 GLY A O 1
ATOM 765 N N . GLY A 1 94 ? -20.039 11.183 9.541 1.00 74.81 94 GLY A N 1
ATOM 766 C CA . GLY A 1 94 ? -20.439 9.847 9.997 1.00 74.81 94 GLY A CA 1
ATOM 767 C C . GLY A 1 94 ? -20.273 8.732 8.944 1.00 74.81 94 GLY A C 1
ATOM 768 O O . GLY A 1 94 ? -19.662 8.903 7.888 1.00 74.81 94 GLY A O 1
ATOM 769 N N . TYR A 1 95 ? -20.820 7.542 9.226 1.00 65.12 95 TYR A N 1
ATOM 770 C CA . TYR A 1 95 ? -20.595 6.333 8.409 1.00 65.12 95 TYR A CA 1
ATOM 771 C C . TYR A 1 95 ? -21.206 6.416 6.995 1.00 65.12 95 TYR A C 1
ATOM 773 O O . TYR A 1 95 ? -20.669 5.837 6.049 1.00 65.12 95 TYR A O 1
ATOM 781 N N . ARG A 1 96 ? -22.304 7.168 6.817 1.00 64.94 96 ARG A N 1
ATOM 782 C CA . ARG A 1 96 ? -22.964 7.345 5.508 1.00 64.94 96 ARG A CA 1
ATOM 783 C C . ARG A 1 96 ? -22.147 8.235 4.567 1.00 64.94 96 ARG A C 1
ATOM 785 O O . ARG A 1 96 ? -22.023 7.892 3.393 1.00 64.94 96 ARG A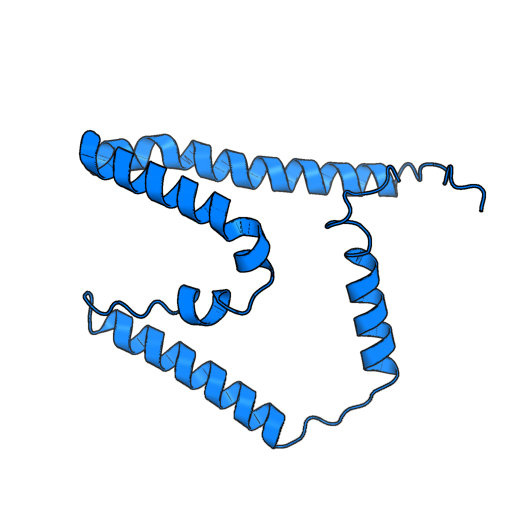 O 1
ATOM 792 N N . ALA A 1 97 ? -21.517 9.297 5.077 1.00 67.19 97 ALA A N 1
ATOM 793 C CA . ALA A 1 97 ? -20.637 10.154 4.278 1.00 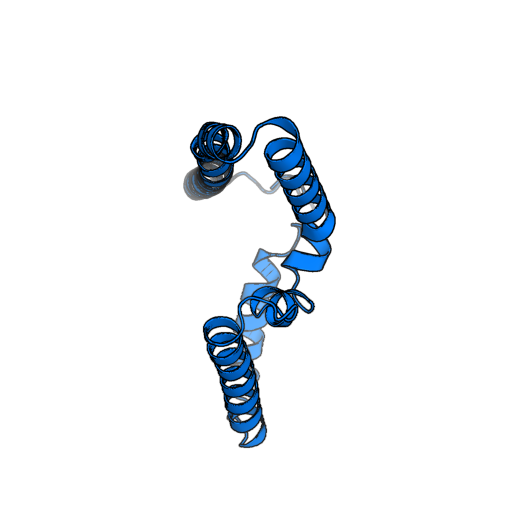67.19 97 ALA A CA 1
ATOM 794 C C . ALA A 1 97 ? -19.361 9.432 3.823 1.00 67.19 97 ALA 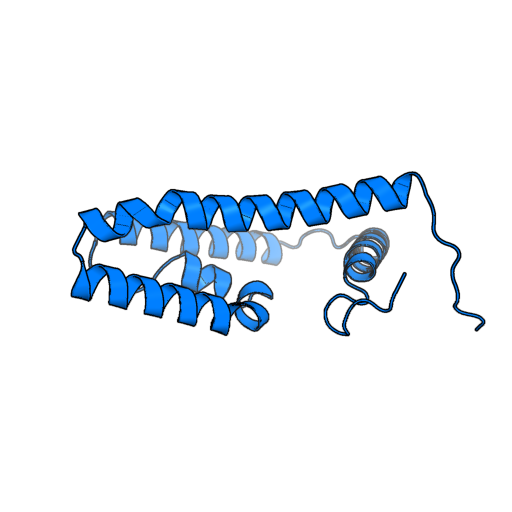A C 1
ATOM 796 O O . ALA A 1 97 ? -18.808 9.765 2.781 1.00 67.19 97 ALA A O 1
ATOM 797 N N . PHE A 1 98 ? -18.918 8.397 4.546 1.00 66.25 98 PHE A N 1
ATOM 798 C CA . PHE A 1 98 ? -17.778 7.581 4.125 1.00 66.25 98 PHE A CA 1
ATOM 799 C C . PHE A 1 98 ? -18.092 6.667 2.931 1.00 66.25 98 PHE A C 1
ATOM 801 O O . PHE A 1 98 ? -17.177 6.278 2.210 1.00 66.25 98 PHE A O 1
ATOM 808 N N . ASN A 1 99 ? -19.359 6.310 2.701 1.00 68.88 99 ASN A N 1
ATOM 809 C CA . ASN A 1 99 ? -19.730 5.365 1.644 1.00 68.88 99 ASN A CA 1
ATOM 810 C C . ASN A 1 99 ? -19.881 6.034 0.266 1.00 68.88 99 ASN A C 1
ATOM 812 O O . ASN A 1 99 ? -19.682 5.381 -0.754 1.00 68.88 99 ASN A O 1
ATOM 816 N N . TYR A 1 100 ? -20.181 7.334 0.240 1.00 73.12 100 TYR A N 1
ATOM 817 C CA . TYR A 1 100 ? -20.404 8.108 -0.983 1.00 73.12 100 TYR A CA 1
ATOM 818 C C . TYR A 1 100 ? -19.139 8.334 -1.844 1.00 73.12 100 TYR A C 1
ATOM 820 O O . TYR A 1 100 ? -19.209 8.132 -3.053 1.00 73.12 100 TYR A O 1
ATOM 828 N N . PRO A 1 101 ? -17.956 8.674 -1.285 1.00 76.31 101 PRO A N 1
ATOM 829 C CA . PRO A 1 101 ? -16.741 8.883 -2.080 1.00 76.31 101 PRO A CA 1
ATOM 830 C C . PRO A 1 101 ? -15.980 7.589 -2.412 1.00 76.31 101 PRO A C 1
ATOM 832 O O . PRO A 1 101 ? -15.005 7.634 -3.162 1.00 76.31 101 PRO A O 1
ATOM 835 N N . ARG A 1 102 ? -16.391 6.427 -1.880 1.00 76.19 102 ARG A N 1
ATOM 836 C CA . ARG A 1 102 ? -15.752 5.130 -2.178 1.00 76.19 102 ARG A CA 1
ATOM 837 C C . ARG A 1 102 ? -15.623 4.841 -3.680 1.00 76.19 102 ARG A C 1
ATOM 839 O O . ARG A 1 102 ? -14.504 4.549 -4.097 1.00 76.19 102 ARG A O 1
ATOM 846 N N . PRO A 1 103 ? -16.690 4.922 -4.500 1.00 80.62 103 PRO A N 1
ATOM 847 C CA . PRO A 1 103 ? -16.576 4.667 -5.936 1.00 80.62 103 PRO A CA 1
ATOM 848 C C . PRO A 1 103 ? -15.619 5.636 -6.640 1.00 80.62 103 PRO A C 1
ATOM 850 O O . PRO A 1 103 ? -14.901 5.214 -7.539 1.00 80.62 103 PRO A O 1
ATOM 853 N N . LEU A 1 104 ? -15.535 6.896 -6.199 1.00 82.88 104 LEU A N 1
ATOM 854 C CA . LEU A 1 104 ? -14.595 7.874 -6.757 1.00 82.88 104 LEU A CA 1
ATOM 855 C C . LEU A 1 104 ? -13.143 7.471 -6.471 1.00 82.88 104 LEU A C 1
ATOM 857 O O . LEU A 1 104 ? -12.311 7.493 -7.374 1.00 82.88 104 LEU A O 1
ATOM 861 N N . ALA A 1 105 ? -12.842 7.033 -5.245 1.00 81.25 105 ALA A N 1
ATOM 862 C CA . ALA A 1 105 ? -11.508 6.552 -4.889 1.00 81.25 105 ALA A CA 1
ATOM 863 C C . ALA A 1 105 ? -11.094 5.321 -5.717 1.00 81.25 105 ALA A C 1
ATOM 865 O O . ALA A 1 105 ? -9.976 5.271 -6.228 1.00 81.25 105 ALA A O 1
ATOM 866 N N . PHE A 1 106 ? -11.999 4.354 -5.900 1.00 83.44 106 PHE A N 1
ATOM 867 C CA . PHE A 1 106 ? -11.740 3.197 -6.764 1.00 83.44 106 PHE A CA 1
ATOM 868 C C . PHE A 1 106 ? -11.587 3.596 -8.237 1.00 83.44 106 PHE A C 1
ATOM 870 O O . PHE A 1 106 ? -10.691 3.089 -8.908 1.00 83.44 106 PHE A O 1
ATOM 877 N N . GLY A 1 107 ? -12.401 4.538 -8.719 1.00 87.56 107 GLY A N 1
ATOM 878 C CA . GLY A 1 107 ? -12.295 5.090 -10.068 1.00 87.56 107 GLY A CA 1
ATOM 879 C C . GLY A 1 107 ? -10.957 5.781 -10.322 1.00 87.56 107 GLY A C 1
ATOM 880 O O . GLY A 1 107 ? -10.370 5.592 -11.382 1.00 87.56 107 GLY A O 1
ATOM 881 N N . LEU A 1 108 ? -10.422 6.509 -9.338 1.00 87.19 108 LEU A N 1
ATOM 882 C CA . LEU A 1 108 ? -9.108 7.148 -9.442 1.00 87.19 108 LEU A CA 1
ATOM 883 C C . LEU A 1 108 ? -7.977 6.114 -9.558 1.00 87.19 108 LEU A C 1
ATOM 885 O O . LEU A 1 108 ? -7.099 6.256 -10.406 1.00 87.19 108 LEU A O 1
ATOM 889 N N . ILE A 1 109 ? -8.016 5.060 -8.736 1.00 86.00 109 ILE A N 1
ATOM 890 C CA . ILE A 1 109 ? -7.024 3.974 -8.775 1.00 86.00 109 ILE A CA 1
ATOM 891 C C . ILE A 1 109 ? -7.077 3.261 -10.131 1.00 86.00 109 ILE A C 1
ATOM 893 O O . ILE A 1 109 ? -6.049 3.114 -10.792 1.00 86.00 109 ILE A O 1
ATOM 897 N N . LEU A 1 110 ? -8.277 2.865 -10.568 1.00 90.12 110 LEU A N 1
ATOM 898 C CA . LEU A 1 110 ? -8.477 2.192 -11.851 1.00 90.12 110 LEU A CA 1
ATOM 899 C C . LEU A 1 110 ? -8.081 3.086 -13.029 1.00 90.12 110 LEU A C 1
ATOM 901 O O . LEU A 1 110 ? -7.428 2.611 -13.952 1.00 90.12 110 LEU A O 1
ATOM 905 N N . GLY A 1 111 ? -8.415 4.377 -12.988 1.00 90.00 111 GLY A N 1
ATOM 906 C CA . GLY A 1 111 ? -8.079 5.333 -14.040 1.00 90.00 111 GLY A CA 1
ATOM 907 C C . GLY A 1 111 ? -6.573 5.447 -14.261 1.00 90.00 111 GLY A C 1
ATOM 908 O O . GLY A 1 111 ? -6.113 5.357 -15.398 1.00 90.00 111 GLY A O 1
ATOM 909 N N . VAL A 1 112 ? -5.793 5.554 -13.181 1.00 86.44 112 VAL A N 1
ATOM 910 C CA . VAL A 1 112 ? -4.324 5.564 -13.265 1.00 86.44 112 VAL A CA 1
ATOM 911 C C . VAL A 1 112 ? -3.817 4.262 -13.895 1.00 86.44 112 VAL A C 1
ATOM 913 O O . VAL A 1 112 ? -3.063 4.313 -14.867 1.00 86.44 112 VAL A O 1
ATOM 916 N N . SER A 1 113 ? -4.272 3.100 -13.417 1.00 87.00 113 SER A N 1
ATOM 917 C CA . SER A 1 113 ? -3.869 1.799 -13.973 1.00 87.00 113 SER A CA 1
ATOM 918 C C . SER A 1 113 ? -4.205 1.648 -15.463 1.00 87.00 113 SER A C 1
ATOM 920 O O . SER A 1 113 ? -3.377 1.151 -16.229 1.00 87.00 113 SER A O 1
ATOM 922 N N . VAL A 1 114 ? -5.386 2.101 -15.890 1.00 93.44 114 VAL A N 1
ATOM 923 C CA . VAL A 1 114 ? -5.822 2.051 -17.294 1.00 93.44 114 VAL A CA 1
ATOM 924 C C . VAL A 1 114 ? -4.965 2.962 -18.169 1.00 93.44 114 VAL A C 1
ATOM 926 O O . VAL A 1 114 ? -4.482 2.509 -19.204 1.00 93.44 114 VAL A O 1
ATOM 929 N N . VAL A 1 115 ? -4.712 4.207 -17.752 1.00 91.38 115 VAL A N 1
ATOM 930 C CA . VAL A 1 115 ? -3.883 5.155 -18.519 1.00 91.38 115 VAL A CA 1
ATOM 931 C C . VAL A 1 115 ? -2.450 4.638 -18.676 1.00 91.38 115 VAL A C 1
ATOM 933 O O . VAL A 1 115 ? -1.914 4.668 -19.783 1.00 91.38 115 VAL A O 1
ATOM 936 N N . LEU A 1 116 ? -1.843 4.114 -17.604 1.00 85.94 116 LEU A N 1
ATOM 937 C CA . LEU A 1 116 ? -0.510 3.499 -17.656 1.00 85.94 116 LEU A CA 1
ATOM 938 C C . LEU A 1 116 ? -0.466 2.312 -18.628 1.00 85.94 116 LEU A C 1
ATOM 940 O O . LEU A 1 116 ? 0.440 2.228 -19.454 1.00 85.94 116 LEU A O 1
ATOM 944 N N . THR A 1 117 ? -1.456 1.420 -18.555 1.00 87.31 117 THR A N 1
ATOM 945 C CA . THR A 1 117 ? -1.528 0.232 -19.420 1.00 87.31 117 THR A CA 1
ATOM 946 C C . THR A 1 117 ? -1.722 0.624 -20.883 1.00 87.31 117 THR A C 1
ATOM 948 O O . THR A 1 117 ? -1.040 0.100 -21.760 1.00 87.31 117 THR A O 1
ATOM 951 N N . LEU A 1 118 ? -2.601 1.591 -21.151 1.00 91.81 118 LEU A N 1
ATOM 952 C CA . LEU A 1 118 ? -2.870 2.086 -22.498 1.00 91.81 118 LEU A CA 1
ATOM 953 C C . LEU A 1 118 ? -1.602 2.662 -23.137 1.00 91.81 118 LEU A C 1
ATOM 955 O O . LEU A 1 118 ? -1.281 2.318 -24.272 1.00 91.81 118 LEU A O 1
ATOM 959 N N . TRP A 1 119 ? -0.835 3.470 -22.402 1.00 83.56 119 TRP A N 1
ATOM 960 C CA . TRP A 1 119 ? 0.415 4.041 -22.912 1.00 83.56 119 TRP A CA 1
ATOM 961 C C . TRP A 1 119 ? 1.494 3.000 -23.215 1.00 83.56 119 TRP A C 1
ATOM 963 O O . TRP A 1 119 ? 2.244 3.175 -24.180 1.00 83.56 119 TRP A O 1
ATOM 973 N N . ILE A 1 120 ? 1.563 1.925 -22.425 1.00 83.38 120 ILE A N 1
ATOM 974 C CA . ILE A 1 120 ? 2.466 0.793 -22.680 1.00 83.38 120 ILE A CA 1
ATOM 975 C C . ILE A 1 120 ? 2.084 0.096 -23.991 1.00 83.38 120 ILE A C 1
ATOM 977 O O . ILE A 1 120 ? 2.956 -0.167 -24.818 1.00 83.38 120 ILE A O 1
ATOM 981 N N . VAL A 1 121 ? 0.790 -0.154 -24.210 1.00 88.25 121 VAL A N 1
ATOM 982 C CA . VAL A 1 121 ? 0.288 -0.788 -25.440 1.00 88.25 121 VAL A CA 1
ATOM 983 C C . VAL A 1 121 ? 0.549 0.096 -26.663 1.00 88.25 121 VAL A C 1
ATOM 985 O O . VAL A 1 121 ? 1.024 -0.396 -27.681 1.00 88.25 121 VAL A O 1
ATOM 988 N N . VAL A 1 122 ? 0.311 1.406 -26.563 1.00 88.19 122 VAL A N 1
ATOM 989 C CA . VAL A 1 122 ? 0.593 2.350 -27.659 1.00 88.19 122 VAL A CA 1
ATOM 990 C C . VAL A 1 122 ? 2.082 2.350 -28.027 1.00 88.19 122 VAL A C 1
ATOM 992 O O . VAL A 1 122 ? 2.410 2.257 -29.207 1.00 88.19 122 VAL A O 1
ATOM 995 N N . HIS A 1 123 ? 2.986 2.380 -27.041 1.00 81.31 123 HIS A N 1
ATOM 996 C CA . HIS A 1 123 ? 4.434 2.312 -27.291 1.00 81.31 123 HIS A CA 1
ATOM 997 C C . HIS A 1 123 ? 4.888 0.986 -27.905 1.00 81.31 123 HIS A C 1
ATOM 999 O O . HIS A 1 123 ? 5.887 0.961 -28.619 1.00 81.31 123 HIS A O 1
ATOM 1005 N N . TYR A 1 124 ? 4.185 -0.112 -27.620 1.00 82.94 124 TYR A N 1
ATOM 1006 C CA . TYR A 1 124 ? 4.492 -1.409 -28.216 1.00 82.94 124 TYR A CA 1
ATOM 1007 C C . TYR A 1 124 ? 4.244 -1.412 -29.732 1.00 82.94 124 TYR A C 1
ATOM 1009 O O . TYR A 1 124 ? 5.042 -1.974 -30.478 1.00 82.94 124 TYR A O 1
ATOM 1017 N N . PHE A 1 125 ? 3.174 -0.756 -30.195 1.00 87.38 125 PHE A N 1
ATOM 1018 C CA . PHE A 1 125 ? 2.832 -0.692 -31.622 1.00 87.38 125 PHE A CA 1
ATOM 1019 C C . PHE A 1 125 ? 3.514 0.455 -32.376 1.00 87.38 125 PHE A C 1
ATOM 1021 O O . PHE A 1 125 ? 3.792 0.319 -33.564 1.00 87.38 125 PHE A O 1
ATOM 1028 N N . ALA A 1 126 ? 3.795 1.570 -31.704 1.00 82.88 126 ALA A N 1
ATOM 1029 C CA . ALA A 1 126 ? 4.504 2.712 -32.269 1.00 82.88 126 ALA A CA 1
ATOM 1030 C C . ALA A 1 126 ? 5.814 2.940 -31.494 1.00 82.88 126 ALA A C 1
ATOM 1032 O O . ALA A 1 126 ? 5.836 3.742 -30.552 1.00 82.88 126 ALA A O 1
ATOM 1033 N N . PRO A 1 127 ? 6.909 2.236 -31.845 1.00 73.06 127 PRO A N 1
ATOM 1034 C CA . PRO A 1 127 ? 8.199 2.454 -31.209 1.00 73.06 127 PRO A CA 1
ATOM 1035 C C . PRO A 1 127 ? 8.705 3.858 -31.565 1.00 73.06 127 PRO A C 1
ATOM 1037 O O . PRO A 1 127 ? 9.143 4.113 -32.682 1.00 73.06 127 PRO A O 1
ATOM 1040 N N . ALA A 1 128 ? 8.610 4.791 -30.617 1.00 63.44 128 ALA A N 1
ATOM 1041 C CA . ALA A 1 128 ? 9.139 6.138 -30.782 1.00 63.44 128 ALA A CA 1
ATOM 1042 C C . ALA A 1 128 ? 10.669 6.102 -30.922 1.00 63.44 128 ALA A C 1
ATOM 1044 O O . ALA A 1 128 ? 11.364 5.484 -30.110 1.00 63.44 128 ALA A O 1
ATOM 1045 N N . GLU A 1 129 ? 11.184 6.803 -31.928 1.00 60.59 129 GLU A N 1
ATOM 1046 C CA . GLU A 1 129 ? 12.612 6.969 -32.187 1.00 60.59 129 GLU A CA 1
ATOM 1047 C C . GLU A 1 129 ? 13.361 7.551 -30.973 1.00 60.59 129 GLU A C 1
ATOM 1049 O O . GLU A 1 129 ? 12.927 8.497 -30.306 1.00 60.59 129 GLU A O 1
ATOM 1054 N N . SER A 1 130 ? 14.492 6.934 -30.627 1.00 53.66 130 SER A N 1
ATOM 1055 C CA . SER A 1 130 ? 15.339 7.348 -29.513 1.00 53.66 130 SER A CA 1
ATOM 1056 C C . SER A 1 130 ? 16.090 8.631 -29.877 1.00 53.66 130 SER A C 1
ATOM 1058 O O . SER A 1 130 ? 17.199 8.579 -30.398 1.00 53.66 130 SER A O 1
ATOM 1060 N N . LEU A 1 131 ? 15.503 9.793 -29.571 1.00 54.66 131 LEU A N 1
ATOM 1061 C CA . LEU A 1 131 ? 16.148 11.116 -29.647 1.00 54.66 131 LEU A CA 1
ATOM 1062 C C . LEU A 1 131 ? 17.215 11.320 -28.549 1.00 54.66 131 LEU A C 1
ATOM 1064 O O . LEU A 1 131 ? 17.241 12.338 -27.864 1.00 54.66 131 LEU A O 1
ATOM 1068 N N . VAL A 1 132 ? 18.087 10.334 -28.361 1.00 53.50 132 VAL A N 1
ATOM 1069 C CA . VAL A 1 132 ? 19.331 10.471 -27.606 1.00 53.50 132 VAL A CA 1
ATOM 1070 C C . VAL A 1 132 ? 20.429 10.103 -28.590 1.00 53.50 132 VAL A C 1
ATOM 1072 O O . VAL A 1 132 ? 20.734 8.930 -28.786 1.00 53.50 132 VAL A O 1
ATOM 1075 N N . ARG A 1 133 ? 20.953 11.123 -29.279 1.00 46.25 133 ARG A N 1
ATOM 1076 C CA . ARG A 1 133 ? 22.334 11.056 -29.751 1.00 46.25 133 ARG A CA 1
ATOM 1077 C C . ARG A 1 133 ? 23.188 10.991 -28.492 1.00 46.25 133 ARG A C 1
ATOM 1079 O O . ARG A 1 133 ? 22.991 11.814 -27.599 1.00 46.25 133 ARG A O 1
ATOM 1086 N N . GLU A 1 134 ? 24.010 9.954 -28.424 1.00 50.06 134 GLU A N 1
ATOM 1087 C CA . GLU A 1 134 ? 25.069 9.792 -27.426 1.00 50.06 134 GLU A CA 1
ATOM 1088 C C . GLU A 1 134 ? 25.918 11.061 -27.284 1.00 50.06 134 GLU A C 1
ATOM 1090 O O . GLU A 1 134 ? 26.113 11.761 -28.310 1.00 50.06 134 GLU A O 1
#

pLDDT: mean 76.63, std 11.0, range [45.59, 93.44]

Foldseek 3Di:
DPQDPPVPHCPVVVVVVVVVVCVVDPPDQDPVNVVVVVVLVCVLVVQVVVCVVDVPDPDDSCCVVPVPDPCCVPCVVVVVVVVVVLVVQCVPPNPVSNVVCVVVVVVVVVVVVVVVVVVVVVCVVPVDDPPDDD